Protein AF-A0A5B8B0E6-F1 (afdb_monomer)

Secondary structure (DSSP, 8-state):
---SHHHHHHHHHHHHHHHTT--TT-EETTEEGGGGGHHHHHHHHHHTT----TT-------

Sequence (62 aa):
MLKKQQTDWEKAARALCAYHGQPENTMHNGRPMWMSYLAEAKAVLMAIGRFDEPGREPERKA

Solvent-accessible surface area (backbone atoms only — not comparable to full-atom values): 3821 Å² total; per-residue (Å²): 133,96,69,66,69,63,58,60,34,50,52,42,5,36,51,49,27,52,72,73,72,39,64,75,78,41,66,53,95,91,37,55,48,33,66,76,34,38,64,59,22,47,53,55,33,43,74,71,63,77,40,80,71,94,70,76,71,74,83,78,80,125

Mean predicted aligned error: 10.5 Å

Structure (mmCIF, N/CA/C/O backbone):
data_AF-A0A5B8B0E6-F1
#
_entry.id   AF-A0A5B8B0E6-F1
#
loop_
_atom_site.group_PDB
_atom_site.id
_atom_site.type_symbol
_atom_site.label_atom_id
_atom_site.label_alt_id
_atom_site.label_comp_id
_atom_site.label_asym_id
_atom_site.label_entity_id
_atom_site.label_seq_id
_atom_site.pdbx_PDB_ins_code
_atom_site.Cartn_x
_atom_site.Cartn_y
_atom_site.Cartn_z
_atom_site.occupancy
_atom_site.B_iso_or_equiv
_atom_site.auth_seq_id
_atom_site.auth_comp_id
_atom_site.auth_asym_id
_atom_site.auth_atom_id
_atom_site.pdbx_PDB_model_num
ATOM 1 N N . MET A 1 1 ? 12.263 10.026 15.169 1.00 36.28 1 MET A N 1
ATOM 2 C CA . MET A 1 1 ? 12.800 8.831 14.475 1.00 36.28 1 MET A CA 1
ATOM 3 C C . MET A 1 1 ? 11.731 8.272 13.527 1.00 36.28 1 MET A C 1
ATOM 5 O O . MET A 1 1 ? 10.960 7.403 13.916 1.00 36.28 1 MET A O 1
ATOM 9 N N . LEU A 1 2 ? 11.640 8.799 12.298 1.00 52.03 2 LEU A N 1
ATOM 10 C CA . LEU A 1 2 ? 10.717 8.318 11.254 1.00 52.03 2 LEU A CA 1
ATOM 11 C C . LEU A 1 2 ? 11.250 7.007 10.643 1.00 52.03 2 LEU A C 1
ATOM 13 O O . LEU A 1 2 ? 11.921 7.041 9.619 1.00 52.03 2 LEU A O 1
ATOM 17 N N . LYS A 1 3 ? 11.035 5.852 11.283 1.00 47.84 3 LYS A N 1
ATOM 18 C CA . LYS A 1 3 ? 11.421 4.546 10.691 1.00 47.84 3 LYS A CA 1
ATOM 19 C C . LYS A 1 3 ? 10.365 3.435 10.820 1.00 47.84 3 LYS A C 1
ATOM 21 O O . LYS A 1 3 ? 10.589 2.340 10.328 1.00 47.84 3 LYS A O 1
ATOM 26 N N . LYS A 1 4 ? 9.199 3.711 11.424 1.00 49.72 4 LYS A N 1
ATOM 27 C CA . LYS A 1 4 ? 8.077 2.749 11.531 1.00 49.72 4 LYS A CA 1
ATOM 28 C C . LYS A 1 4 ? 7.052 2.857 10.397 1.00 49.72 4 LYS A C 1
ATOM 30 O O . LYS A 1 4 ? 6.506 1.853 9.974 1.00 49.72 4 LYS A O 1
ATOM 35 N N . GLN A 1 5 ? 6.836 4.057 9.859 1.00 53.34 5 GLN A N 1
ATOM 36 C CA . GLN A 1 5 ? 5.811 4.290 8.829 1.00 53.34 5 GLN A CA 1
ATOM 37 C C . GLN A 1 5 ? 6.134 3.589 7.503 1.00 53.34 5 GLN A C 1
ATOM 39 O O . GLN A 1 5 ? 5.243 3.183 6.766 1.00 53.34 5 GLN A O 1
ATOM 44 N N . GLN A 1 6 ? 7.426 3.402 7.224 1.00 58.16 6 GLN A N 1
ATOM 45 C CA . GLN A 1 6 ? 7.890 2.784 5.988 1.00 58.16 6 GLN A CA 1
ATOM 46 C C . GLN A 1 6 ? 7.506 1.296 5.905 1.00 58.16 6 GLN A C 1
ATOM 48 O O . GLN A 1 6 ? 7.326 0.781 4.809 1.00 58.16 6 GLN A O 1
ATOM 53 N N . THR A 1 7 ? 7.302 0.615 7.042 1.00 70.75 7 THR A N 1
ATOM 54 C CA . THR A 1 7 ? 7.030 -0.830 7.072 1.00 70.75 7 THR A CA 1
ATOM 55 C C . THR A 1 7 ? 5.583 -1.186 6.720 1.00 70.75 7 THR A C 1
ATOM 57 O O . THR A 1 7 ? 5.362 -2.193 6.052 1.00 70.75 7 THR A O 1
ATOM 60 N N . ASP A 1 8 ? 4.596 -0.380 7.124 1.00 78.00 8 ASP A N 1
ATOM 61 C CA . ASP A 1 8 ? 3.184 -0.633 6.785 1.00 78.00 8 ASP A CA 1
ATOM 62 C C . ASP A 1 8 ? 2.858 -0.201 5.351 1.00 78.00 8 ASP A C 1
ATOM 64 O O . ASP A 1 8 ? 2.109 -0.881 4.650 1.00 78.00 8 ASP A O 1
ATOM 68 N N . TRP A 1 9 ? 3.490 0.878 4.883 1.00 81.00 9 TRP A N 1
ATOM 69 C CA . TRP A 1 9 ? 3.378 1.357 3.503 1.00 81.00 9 TRP A CA 1
ATOM 70 C C . TRP A 1 9 ? 3.903 0.337 2.505 1.00 81.00 9 TRP A C 1
ATOM 72 O O . TRP A 1 9 ? 3.239 0.036 1.519 1.00 81.00 9 TRP A O 1
ATOM 82 N N . GLU A 1 10 ? 5.074 -0.227 2.784 1.00 80.81 10 GLU A N 1
ATOM 83 C CA . GLU A 1 10 ? 5.697 -1.217 1.914 1.00 80.81 10 GLU A CA 1
ATOM 84 C C . GLU A 1 10 ? 4.900 -2.529 1.892 1.00 80.81 10 GLU A C 1
ATOM 86 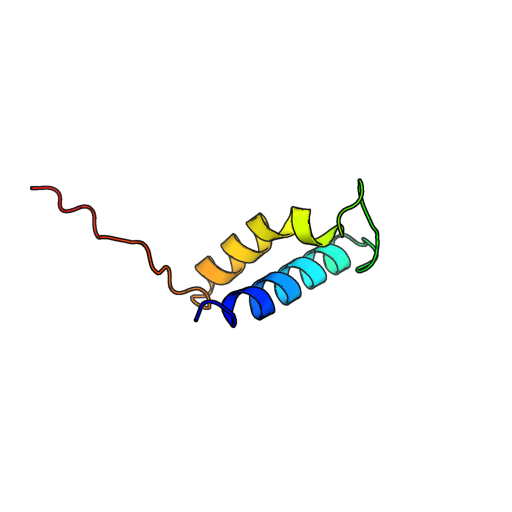O O . GLU A 1 10 ? 4.724 -3.121 0.829 1.00 80.81 10 GLU A O 1
ATOM 91 N N . LYS A 1 11 ? 4.329 -2.951 3.030 1.00 81.75 11 LYS A N 1
ATOM 92 C CA . LYS A 1 11 ? 3.421 -4.110 3.086 1.00 81.75 11 LYS A CA 1
ATOM 93 C C . LYS A 1 11 ? 2.155 -3.891 2.262 1.00 81.75 11 LYS A C 1
ATOM 95 O O . LYS A 1 11 ? 1.780 -4.767 1.489 1.00 81.75 11 LYS A O 1
ATOM 100 N N . ALA A 1 12 ? 1.512 -2.734 2.412 1.00 85.31 12 ALA A N 1
ATOM 101 C CA . ALA A 1 12 ? 0.311 -2.401 1.653 1.00 85.31 12 ALA A CA 1
ATOM 102 C C . ALA A 1 12 ? 0.609 -2.265 0.150 1.00 85.31 12 ALA A C 1
ATOM 104 O O . ALA A 1 12 ? -0.142 -2.777 -0.675 1.00 85.31 12 ALA A O 1
ATOM 105 N N . ALA A 1 13 ? 1.740 -1.661 -0.213 1.00 85.25 13 ALA A N 1
ATOM 106 C CA . ALA A 1 13 ? 2.159 -1.522 -1.601 1.00 85.25 13 ALA A CA 1
ATOM 107 C C . ALA A 1 13 ? 2.498 -2.870 -2.259 1.00 85.25 13 ALA A C 1
ATOM 109 O O . ALA A 1 13 ? 2.106 -3.111 -3.399 1.00 85.25 13 ALA A O 1
ATOM 110 N N . ARG A 1 14 ? 3.169 -3.786 -1.545 1.00 83.12 14 ARG A N 1
ATOM 111 C CA . ARG A 1 14 ? 3.402 -5.156 -2.040 1.00 83.12 14 ARG A CA 1
ATOM 112 C C . ARG A 1 14 ? 2.100 -5.941 -2.188 1.00 83.12 14 ARG A C 1
ATOM 114 O O . ARG A 1 14 ? 1.929 -6.631 -3.187 1.00 83.12 14 ARG A O 1
ATOM 121 N N . ALA A 1 15 ? 1.165 -5.792 -1.247 1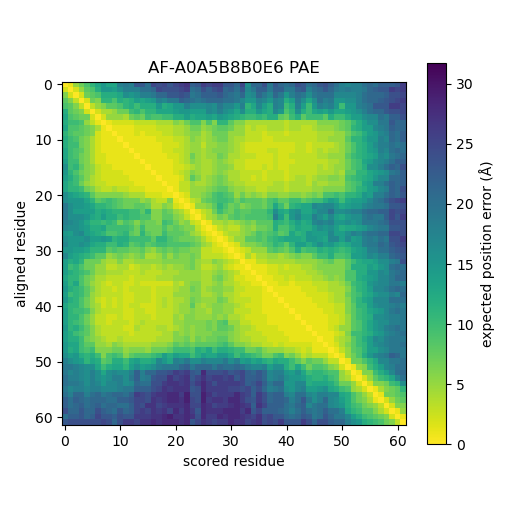.00 85.62 15 ALA A N 1
ATOM 122 C CA . ALA A 1 15 ? -0.159 -6.402 -1.356 1.00 85.62 15 ALA A CA 1
ATOM 123 C C . ALA A 1 15 ? -0.929 -5.886 -2.586 1.00 85.62 15 ALA A C 1
ATOM 125 O O . ALA A 1 15 ? -1.557 -6.680 -3.282 1.00 85.62 15 ALA A O 1
ATOM 126 N N . LEU A 1 16 ? -0.829 -4.588 -2.896 1.00 84.50 16 LEU A N 1
ATOM 127 C CA . LEU A 1 16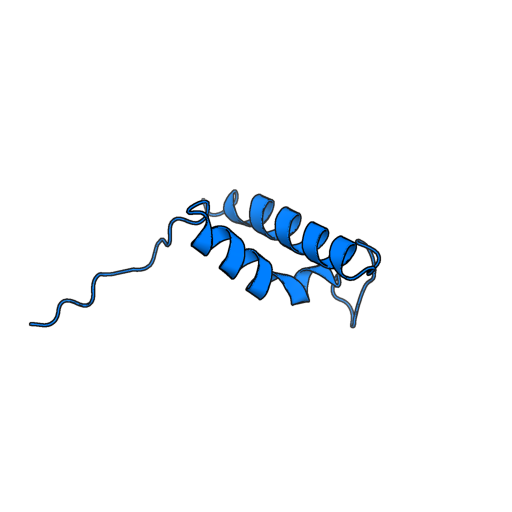 ? -1.390 -4.008 -4.121 1.00 84.50 16 LEU A CA 1
ATOM 128 C C . LEU A 1 16 ? -0.714 -4.565 -5.381 1.00 84.50 16 LEU A C 1
ATOM 130 O O . LEU A 1 16 ? -1.414 -4.942 -6.316 1.00 84.50 16 LEU A O 1
ATOM 134 N N . CYS A 1 17 ? 0.615 -4.715 -5.399 1.00 83.69 17 CYS A N 1
ATOM 135 C CA . CYS A 1 17 ? 1.294 -5.393 -6.510 1.00 83.69 17 CYS A CA 1
ATOM 136 C C . CYS A 1 17 ? 0.769 -6.815 -6.725 1.00 83.69 17 CYS A C 1
ATOM 138 O O . CYS A 1 17 ? 0.411 -7.163 -7.849 1.00 83.69 17 CYS A O 1
ATOM 140 N N . ALA A 1 18 ? 0.679 -7.612 -5.656 1.00 83.12 18 ALA A N 1
ATOM 141 C CA . ALA A 1 18 ? 0.167 -8.976 -5.729 1.00 83.12 18 ALA A CA 1
ATOM 142 C C . ALA A 1 18 ? -1.296 -9.015 -6.208 1.00 83.12 18 ALA A C 1
ATOM 144 O O . ALA A 1 18 ? -1.641 -9.842 -7.051 1.00 83.12 18 ALA A O 1
ATOM 145 N N . TYR A 1 19 ? -2.138 -8.087 -5.737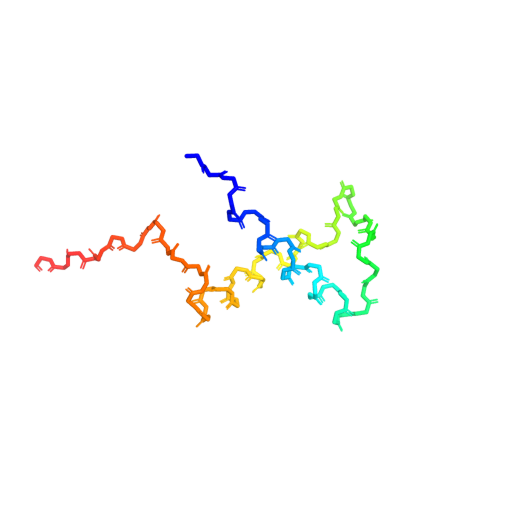 1.00 84.62 19 TYR A N 1
ATOM 146 C CA . TYR A 1 19 ? -3.529 -7.948 -6.184 1.00 84.62 19 TYR A CA 1
ATOM 147 C C . TYR A 1 19 ? -3.635 -7.627 -7.681 1.00 84.62 19 TYR A C 1
ATOM 149 O O . TYR A 1 19 ? -4.467 -8.198 -8.381 1.00 84.62 19 TYR A O 1
ATOM 157 N N . HIS A 1 20 ? -2.754 -6.767 -8.195 1.00 82.81 20 HIS A N 1
ATOM 158 C CA . HIS A 1 20 ? -2.668 -6.442 -9.621 1.00 82.81 20 HIS A CA 1
ATOM 159 C C . HIS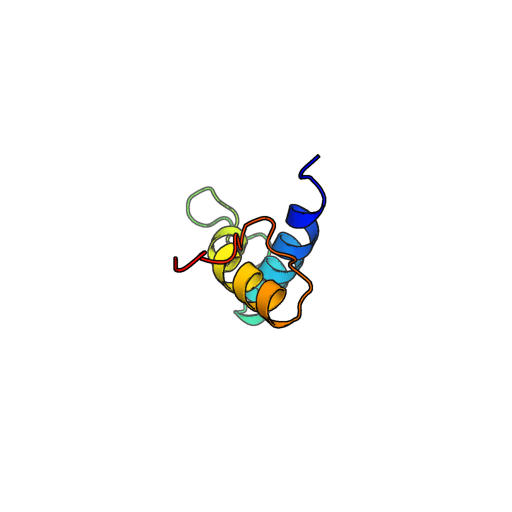 A 1 20 ? -1.979 -7.534 -10.463 1.00 82.81 20 HIS A C 1
ATOM 161 O O . HIS A 1 20 ? -1.780 -7.344 -11.664 1.00 82.81 20 HIS A O 1
ATOM 167 N N . GLY A 1 21 ? -1.600 -8.671 -9.865 1.00 78.94 21 GLY A N 1
ATOM 168 C CA . GLY A 1 21 ? -0.909 -9.762 -10.556 1.00 78.94 21 GLY A CA 1
ATOM 169 C C . GLY A 1 21 ? 0.522 -9.411 -10.971 1.00 78.94 21 GLY A C 1
ATOM 170 O O . GLY A 1 21 ? 1.084 -10.049 -11.862 1.00 78.94 21 GLY A O 1
ATOM 171 N N . GLN A 1 22 ? 1.114 -8.386 -10.356 1.00 72.81 22 GLN A N 1
ATOM 172 C CA . GLN A 1 22 ? 2.488 -7.984 -10.616 1.00 72.81 22 GLN A CA 1
ATOM 173 C C . GLN A 1 22 ? 3.442 -8.728 -9.677 1.00 72.81 22 GLN A C 1
ATOM 175 O O . GLN A 1 22 ? 3.175 -8.800 -8.474 1.00 72.81 22 GLN A O 1
ATOM 180 N N . PRO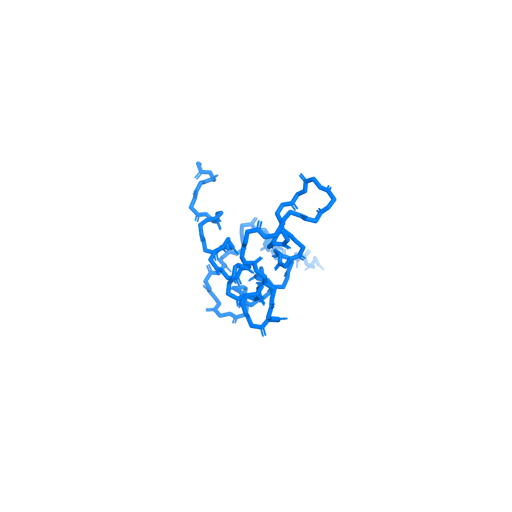 A 1 23 ? 4.575 -9.252 -10.179 1.00 67.56 23 PRO A N 1
ATOM 181 C CA . PRO A 1 23 ? 5.558 -9.879 -9.314 1.00 67.56 23 PRO A CA 1
ATOM 182 C C . PRO A 1 23 ? 6.075 -8.849 -8.309 1.00 67.56 23 PRO A C 1
ATOM 184 O O . PRO A 1 23 ? 6.528 -7.766 -8.681 1.00 67.56 23 PRO A O 1
ATOM 187 N N . GLU A 1 24 ? 6.045 -9.208 -7.027 1.00 58.53 24 GLU A N 1
ATOM 188 C CA . GLU A 1 24 ? 6.427 -8.342 -5.899 1.00 58.53 24 GLU A CA 1
ATOM 189 C C . GLU A 1 24 ? 7.870 -7.809 -6.010 1.00 58.53 24 GLU A C 1
ATOM 191 O O . GLU A 1 24 ? 8.236 -6.825 -5.366 1.00 58.53 24 GLU A O 1
ATOM 196 N N . ASN A 1 25 ? 8.680 -8.458 -6.854 1.00 64.31 25 ASN A N 1
ATOM 197 C CA . ASN A 1 25 ? 10.091 -8.183 -7.093 1.00 64.31 25 ASN A CA 1
ATOM 198 C C . ASN A 1 25 ? 10.393 -7.670 -8.513 1.00 64.31 25 ASN A C 1
ATOM 200 O O . ASN A 1 25 ? 11.558 -7.603 -8.911 1.00 64.31 25 ASN A O 1
ATOM 204 N N . THR A 1 26 ? 9.374 -7.320 -9.305 1.00 68.62 26 THR A N 1
ATOM 205 C CA . THR A 1 26 ? 9.609 -6.719 -10.619 1.00 68.62 26 THR A CA 1
ATOM 206 C C . THR A 1 26 ? 10.200 -5.327 -10.440 1.00 68.62 26 THR A C 1
ATOM 208 O O . THR A 1 26 ? 9.615 -4.447 -9.808 1.00 68.62 26 THR A O 1
ATOM 211 N N . MET A 1 27 ? 11.387 -5.122 -11.007 1.00 67.94 27 MET A N 1
ATOM 212 C CA . MET A 1 27 ? 11.981 -3.799 -11.136 1.00 67.94 27 MET A CA 1
ATOM 213 C C . MET A 1 27 ? 11.405 -3.135 -12.385 1.00 67.94 27 MET A C 1
ATOM 215 O O . MET A 1 27 ? 11.619 -3.606 -13.500 1.00 67.94 27 MET A O 1
ATOM 219 N N . HIS A 1 28 ? 10.672 -2.043 -12.203 1.00 61.00 28 HIS A N 1
ATOM 220 C CA . HIS A 1 28 ? 10.199 -1.198 -13.286 1.00 61.00 28 HIS A CA 1
ATOM 221 C C . HIS A 1 28 ? 11.040 0.079 -13.317 1.00 61.00 28 HIS A C 1
ATOM 223 O O . HIS A 1 28 ? 11.045 0.863 -12.369 1.00 61.00 28 HIS A O 1
ATOM 229 N N . ASN A 1 29 ? 11.778 0.283 -14.410 1.00 60.72 29 ASN A N 1
ATOM 230 C CA . ASN A 1 29 ? 12.570 1.494 -14.646 1.00 60.72 29 ASN A CA 1
ATOM 231 C C . ASN A 1 29 ? 13.614 1.791 -13.538 1.00 60.72 29 ASN A C 1
ATOM 233 O O . ASN A 1 29 ? 13.759 2.917 -13.067 1.00 60.72 29 ASN A O 1
ATOM 237 N N . GLY A 1 30 ? 14.305 0.744 -13.067 1.00 74.25 30 GLY A N 1
ATOM 238 C CA . GLY A 1 30 ? 15.331 0.841 -12.018 1.00 74.25 30 GLY A CA 1
ATOM 239 C C . GLY A 1 30 ? 14.791 1.001 -10.590 1.00 74.25 30 GLY A C 1
ATOM 240 O O . GLY A 1 30 ? 15.575 1.187 -9.661 1.00 74.25 30 GLY A O 1
ATOM 241 N N . ARG A 1 31 ? 13.469 0.922 -10.392 1.00 73.81 31 ARG A N 1
ATOM 242 C CA . ARG A 1 31 ? 12.814 0.963 -9.077 1.00 73.81 31 ARG A CA 1
ATOM 243 C C . ARG A 1 31 ? 11.885 -0.234 -8.898 1.00 73.81 31 ARG A C 1
ATOM 245 O O . ARG A 1 31 ? 11.333 -0.725 -9.878 1.00 73.81 31 ARG A O 1
ATOM 252 N N . PRO A 1 32 ? 11.693 -0.736 -7.674 1.00 74.94 32 PRO A N 1
ATOM 253 C CA . PRO A 1 32 ? 10.745 -1.814 -7.449 1.00 74.94 32 PRO A CA 1
ATOM 254 C C . PRO A 1 32 ? 9.311 -1.338 -7.717 1.00 74.94 32 PRO A C 1
ATOM 256 O O . PRO A 1 32 ? 8.933 -0.236 -7.320 1.00 74.94 32 PRO A O 1
ATOM 259 N N . MET A 1 33 ? 8.510 -2.172 -8.382 1.00 77.56 33 MET A N 1
ATOM 260 C CA . MET A 1 33 ? 7.176 -1.801 -8.872 1.00 77.56 33 MET A CA 1
ATOM 261 C C . MET A 1 33 ? 6.224 -1.347 -7.759 1.00 77.56 33 MET A C 1
ATOM 263 O O . MET A 1 33 ? 5.423 -0.439 -7.966 1.00 77.56 33 MET A O 1
ATOM 267 N N . TRP A 1 34 ? 6.376 -1.896 -6.549 1.00 78.31 34 TRP A N 1
ATOM 268 C CA . TRP A 1 34 ? 5.598 -1.495 -5.375 1.00 78.31 34 TRP A CA 1
ATOM 269 C C . TRP A 1 34 ? 5.762 -0.012 -5.014 1.00 78.31 34 TRP A C 1
ATOM 271 O O . TRP A 1 34 ? 4.852 0.568 -4.430 1.00 78.31 34 TRP A O 1
ATOM 281 N N . MET A 1 35 ? 6.855 0.655 -5.408 1.00 80.12 35 MET A N 1
ATOM 282 C CA . MET A 1 35 ? 6.995 2.100 -5.181 1.00 80.12 35 MET A CA 1
ATOM 283 C C . MET A 1 35 ? 5.925 2.923 -5.903 1.00 80.12 35 MET A C 1
ATOM 285 O O . MET A 1 35 ? 5.533 3.969 -5.388 1.00 80.12 35 MET A O 1
ATOM 289 N N . SER A 1 36 ? 5.428 2.458 -7.052 1.00 81.88 36 SER A N 1
ATOM 290 C CA . SER A 1 36 ? 4.343 3.128 -7.780 1.00 81.88 36 SER A CA 1
ATOM 291 C C . SER A 1 36 ? 3.027 3.099 -6.997 1.00 81.88 36 SER A C 1
ATOM 293 O O . SER A 1 36 ? 2.261 4.054 -7.052 1.00 81.88 36 SER A O 1
ATOM 295 N N . TYR A 1 37 ? 2.819 2.056 -6.192 1.00 83.81 37 TYR A N 1
ATOM 296 C CA . TYR A 1 37 ? 1.614 1.838 -5.390 1.00 83.81 37 TYR A CA 1
ATOM 297 C C . TYR A 1 37 ? 1.689 2.469 -3.992 1.00 83.81 37 TYR A C 1
ATOM 299 O O . TYR A 1 37 ? 0.759 2.332 -3.199 1.00 83.81 37 TYR A O 1
ATOM 307 N N . LEU A 1 38 ? 2.774 3.181 -3.658 1.00 84.00 38 LEU A N 1
ATOM 308 C CA . LEU A 1 38 ? 2.918 3.846 -2.356 1.00 84.00 38 LEU A CA 1
ATOM 309 C C . LEU A 1 38 ? 1.840 4.906 -2.110 1.00 84.00 38 LEU A C 1
ATOM 311 O 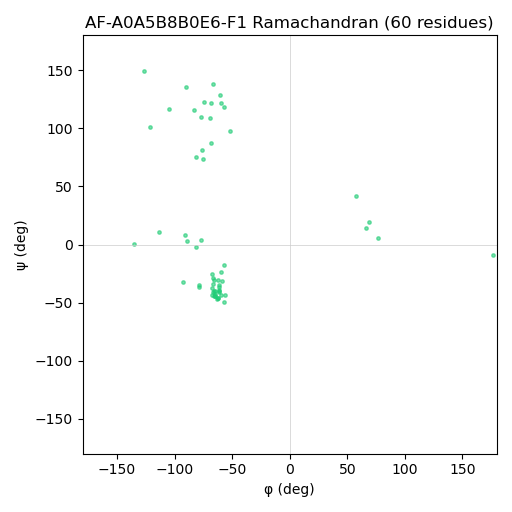O . LEU A 1 38 ? 1.408 5.081 -0.971 1.00 84.00 38 LEU A O 1
ATOM 315 N N . ALA A 1 39 ? 1.402 5.609 -3.157 1.00 83.56 39 ALA A N 1
ATOM 316 C CA . ALA A 1 39 ? 0.346 6.611 -3.044 1.00 83.56 39 ALA A CA 1
ATOM 317 C C . ALA A 1 39 ? -1.003 5.967 -2.675 1.00 83.56 39 ALA A C 1
ATOM 319 O O . ALA A 1 39 ? -1.678 6.431 -1.755 1.00 83.56 39 ALA A O 1
ATOM 320 N N . GLU A 1 40 ? -1.353 4.857 -3.327 1.00 86.31 40 GLU A N 1
ATOM 321 C CA . GLU A 1 40 ? -2.562 4.077 -3.036 1.00 86.31 40 GLU A CA 1
ATOM 322 C C . GLU A 1 40 ? -2.486 3.406 -1.660 1.00 86.31 40 GLU A C 1
ATOM 324 O O . GLU A 1 40 ? -3.424 3.501 -0.867 1.00 86.31 40 GLU A O 1
ATOM 329 N N . ALA A 1 41 ? -1.339 2.814 -1.321 1.00 86.94 41 ALA A N 1
ATOM 330 C CA . ALA A 1 41 ? -1.079 2.248 -0.001 1.00 86.94 41 ALA A CA 1
ATOM 331 C C . ALA A 1 41 ? -1.269 3.2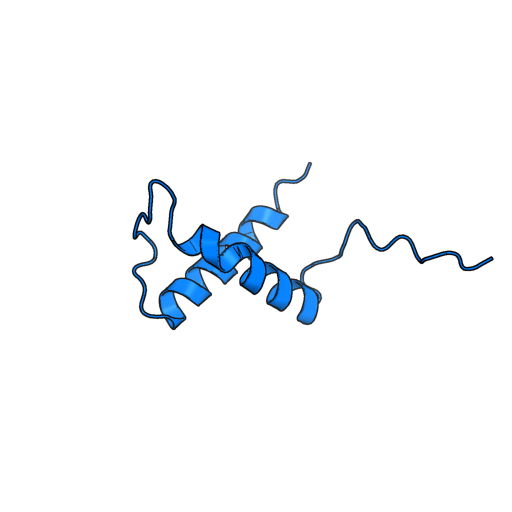92 1.110 1.00 86.94 41 ALA A C 1
ATOM 333 O O . ALA A 1 41 ? -1.904 3.014 2.129 1.00 86.94 41 ALA A O 1
ATOM 334 N N . LYS A 1 42 ? -0.769 4.516 0.899 1.00 84.62 42 LYS A N 1
ATOM 335 C CA . LYS A 1 42 ? -0.956 5.629 1.835 1.00 84.62 42 LYS A CA 1
ATOM 336 C C . LYS A 1 42 ? -2.434 5.994 1.982 1.00 84.62 42 LYS A C 1
ATOM 338 O O . LYS A 1 42 ? -2.894 6.131 3.112 1.00 84.62 42 LYS A O 1
ATOM 343 N N . ALA A 1 43 ? -3.176 6.113 0.881 1.00 86.00 43 ALA A N 1
ATOM 344 C CA . ALA A 1 43 ? -4.601 6.442 0.916 1.00 86.00 43 ALA A CA 1
ATOM 345 C C . ALA A 1 43 ? -5.416 5.407 1.712 1.00 86.00 43 ALA A C 1
ATOM 347 O O . ALA A 1 43 ? -6.223 5.779 2.565 1.00 86.00 43 ALA A O 1
ATOM 348 N N . VAL A 1 44 ? -5.151 4.112 1.508 1.00 85.00 44 VAL A N 1
ATOM 349 C CA . VAL A 1 44 ? -5.812 3.025 2.250 1.00 85.00 44 VAL A CA 1
ATOM 350 C C . VAL A 1 44 ? -5.462 3.071 3.739 1.00 85.00 44 VAL A C 1
ATOM 352 O O . VAL A 1 44 ? -6.348 2.955 4.584 1.00 85.00 44 VAL A O 1
ATOM 355 N N . LEU A 1 45 ? -4.187 3.275 4.082 1.00 83.94 45 LEU A N 1
ATOM 356 C CA . LEU A 1 45 ? -3.746 3.335 5.480 1.00 83.94 45 LEU A CA 1
ATOM 357 C C . LEU A 1 45 ? -4.298 4.559 6.223 1.00 83.94 45 LEU A C 1
ATOM 359 O O . LEU A 1 45 ? -4.625 4.446 7.407 1.00 83.94 45 LEU A O 1
ATOM 363 N N . MET A 1 46 ? -4.454 5.691 5.530 1.00 82.38 46 MET A N 1
ATOM 364 C CA . MET A 1 46 ? -5.153 6.874 6.043 1.00 82.38 46 MET A CA 1
ATOM 365 C C . MET A 1 46 ? -6.640 6.593 6.267 1.00 82.38 46 MET A C 1
ATOM 367 O O . MET A 1 46 ? -7.165 6.922 7.327 1.00 82.38 46 MET A O 1
ATOM 371 N N . ALA A 1 47 ? -7.310 5.926 5.322 1.00 83.81 47 ALA A N 1
ATOM 372 C CA . ALA A 1 47 ? -8.733 5.610 5.437 1.00 83.81 47 ALA A CA 1
ATOM 373 C C . ALA A 1 47 ? -9.056 4.704 6.638 1.00 83.81 47 ALA A C 1
ATOM 375 O O . ALA A 1 47 ? -10.085 4.881 7.284 1.00 83.81 47 ALA A O 1
ATOM 376 N N . ILE A 1 48 ? -8.173 3.755 6.964 1.00 85.56 48 ILE A N 1
ATOM 377 C CA . ILE A 1 48 ? -8.369 2.825 8.090 1.00 85.56 48 ILE A CA 1
ATOM 378 C C . ILE A 1 48 ? -7.767 3.324 9.414 1.00 85.56 48 ILE A C 1
ATOM 380 O O . ILE A 1 48 ? -7.692 2.558 10.374 1.00 85.56 48 ILE A O 1
ATOM 384 N N . GLY A 1 49 ? -7.284 4.571 9.472 1.00 78.69 49 GLY A N 1
ATOM 385 C CA . GLY A 1 49 ? -6.709 5.158 10.689 1.00 78.69 49 GLY A CA 1
ATOM 386 C C . GLY A 1 49 ? -5.406 4.501 11.163 1.00 78.69 49 GLY A C 1
ATOM 387 O O . GLY A 1 49 ? -4.973 4.726 12.289 1.00 78.69 49 GLY A O 1
ATOM 388 N N . ARG A 1 50 ? -4.756 3.690 10.315 1.00 68.88 50 ARG A N 1
ATOM 389 C CA . ARG A 1 50 ? -3.393 3.176 10.558 1.00 68.88 50 ARG A CA 1
ATOM 390 C C . ARG A 1 50 ? -2.311 4.186 10.184 1.00 68.88 50 ARG A C 1
ATOM 392 O O . ARG A 1 50 ? -1.127 3.912 10.366 1.00 68.88 50 ARG A O 1
ATOM 399 N N . PHE A 1 51 ? -2.721 5.336 9.665 1.00 61.81 51 PHE A N 1
ATOM 400 C CA . PHE A 1 51 ? -1.874 6.480 9.410 1.00 61.81 51 PHE A CA 1
ATOM 401 C C . PHE A 1 51 ? -2.416 7.670 10.202 1.00 61.81 51 PHE A C 1
ATOM 403 O O . PHE A 1 51 ? -3.402 8.285 9.805 1.00 61.81 51 PHE A O 1
ATOM 410 N N . ASP A 1 52 ? -1.785 7.959 11.336 1.00 52.34 52 ASP A N 1
ATOM 411 C CA . ASP A 1 52 ? -1.928 9.258 11.984 1.00 52.34 52 ASP A CA 1
ATOM 412 C C . ASP A 1 52 ? -1.113 10.251 11.157 1.00 52.34 52 ASP A C 1
ATOM 414 O O . ASP A 1 52 ? 0.060 10.016 10.869 1.00 52.34 52 ASP A O 1
ATOM 418 N N . GLU A 1 53 ? -1.754 11.305 10.673 1.00 51.84 53 GLU A N 1
ATOM 419 C CA . GLU A 1 53 ? -1.095 12.350 9.907 1.00 51.84 53 GLU A CA 1
ATOM 420 C C . GLU A 1 53 ? -0.324 13.255 10.885 1.00 51.84 53 GLU A C 1
ATOM 422 O O . GLU A 1 53 ? -0.966 14.038 11.584 1.00 51.84 53 GLU A O 1
ATOM 427 N N . PRO A 1 54 ? 1.027 13.261 10.936 1.00 49.78 54 PRO A N 1
ATOM 428 C CA . PRO A 1 54 ? 1.733 14.356 11.587 1.00 49.78 54 PRO A CA 1
ATOM 429 C C . PRO A 1 54 ? 1.682 15.561 10.639 1.00 49.78 54 PRO A C 1
ATOM 431 O O . PRO A 1 54 ? 2.655 15.844 9.939 1.00 49.78 54 PRO A O 1
ATOM 434 N N . GLY A 1 55 ? 0.523 16.210 10.511 1.00 47.47 55 GLY A N 1
ATOM 435 C CA . GLY A 1 55 ? 0.382 17.267 9.510 1.00 47.47 55 GLY A CA 1
ATOM 436 C C . GLY A 1 55 ? -0.971 17.936 9.322 1.00 47.47 55 GLY A C 1
ATOM 437 O O . GLY A 1 55 ? -0.985 18.969 8.654 1.00 47.47 55 GLY A O 1
ATOM 438 N N . ARG A 1 56 ? -2.072 17.464 9.926 1.00 44.34 56 ARG A N 1
ATOM 439 C CA . ARG A 1 56 ? -3.316 18.246 9.903 1.00 44.34 56 ARG A CA 1
ATOM 440 C C . ARG A 1 56 ? -3.213 19.300 10.993 1.00 44.34 56 ARG A C 1
ATOM 442 O O . ARG A 1 56 ? -3.819 19.169 12.054 1.00 44.34 56 ARG A O 1
ATOM 449 N N . GLU A 1 57 ? -2.425 20.342 10.748 1.00 48.97 57 GLU A N 1
ATOM 450 C CA . GLU A 1 57 ? -2.663 21.598 11.445 1.00 48.97 57 GLU A CA 1
ATOM 451 C C . GLU A 1 57 ? -4.111 21.987 11.107 1.00 48.97 57 GLU A C 1
ATOM 453 O O . GLU A 1 57 ? -4.454 22.069 9.922 1.00 48.97 57 GLU A O 1
ATOM 458 N N . PRO A 1 58 ? -5.018 22.093 12.095 1.00 47.50 58 PRO A N 1
ATOM 459 C CA . PRO A 1 58 ? -6.368 22.532 11.807 1.00 47.50 58 PRO A CA 1
ATOM 460 C C . PRO A 1 58 ? -6.238 23.921 11.197 1.00 47.50 58 PRO A C 1
ATOM 462 O O . PRO A 1 58 ? -5.644 24.804 11.816 1.00 47.50 58 PRO A O 1
ATOM 465 N N . GLU A 1 59 ? -6.749 24.097 9.979 1.00 51.41 59 GLU A N 1
ATOM 466 C CA . GLU A 1 59 ? -6.902 25.404 9.355 1.00 51.41 59 GLU A CA 1
ATOM 467 C C . GLU A 1 59 ? -7.654 26.287 10.359 1.00 51.41 59 GLU A C 1
ATOM 469 O O . GLU A 1 59 ? -8.870 26.181 10.529 1.00 51.41 59 GLU A O 1
ATOM 474 N N . ARG A 1 60 ? -6.904 27.102 11.111 1.00 54.75 60 ARG A N 1
ATOM 475 C CA . ARG A 1 60 ? -7.454 28.145 11.965 1.00 54.75 60 ARG A CA 1
ATOM 476 C C . ARG A 1 60 ? -8.037 29.173 11.010 1.00 54.75 60 ARG A C 1
ATOM 478 O 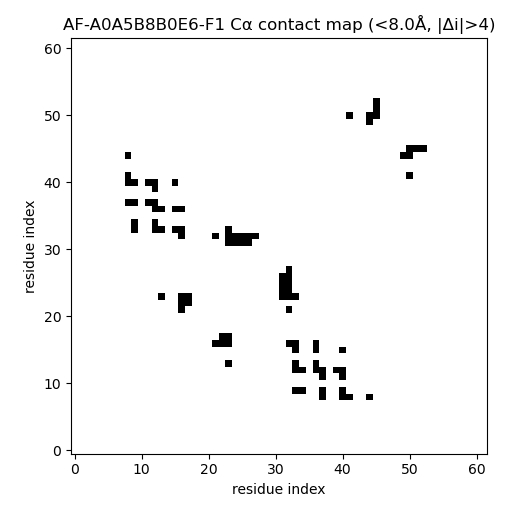O . ARG A 1 60 ? -7.345 30.103 10.605 1.00 54.75 60 ARG A O 1
ATOM 485 N N . LYS A 1 61 ? -9.292 28.988 10.607 1.00 45.09 61 LYS A N 1
ATOM 486 C CA . LYS A 1 61 ? -10.065 30.094 10.055 1.00 45.09 61 LYS A CA 1
ATOM 487 C C . LYS A 1 61 ? -10.343 31.059 11.205 1.00 45.09 61 LYS A C 1
ATOM 489 O O . LYS A 1 61 ? -11.032 30.699 12.157 1.00 45.09 61 LYS A O 1
ATOM 494 N N . ALA A 1 62 ? -9.663 32.201 11.130 1.00 57.22 62 ALA A N 1
ATOM 495 C CA . ALA A 1 62 ? -9.821 33.369 11.986 1.00 57.22 62 ALA A CA 1
ATOM 496 C C . ALA A 1 62 ? -11.209 34.002 11.829 1.00 57.22 62 ALA A C 1
ATOM 498 O O . ALA A 1 62 ? -11.805 33.841 10.737 1.00 57.22 62 ALA A O 1
#

Foldseek 3Di:
DPDPVVVQLLVLLLVVCVVVVHDQQDDDPNHGPSVVCSVVSVVVCVVVVVDDDPDCPPPPPD

Radius of gyration: 14.43 Å; Cα contacts (8 Å, |Δi|>4): 47; chains: 1; bounding box: 25×43×29 Å

pLDDT: mean 70.4, std 14.57, range [36.28, 86.94]